Protein AF-A0A7L7LE28-F1 (afdb_monomer_lite)

Structure (mmCIF, N/CA/C/O backbone):
data_AF-A0A7L7LE28-F1
#
_entry.id   AF-A0A7L7LE28-F1
#
loop_
_atom_site.group_PDB
_atom_site.id
_atom_site.type_symbol
_atom_site.label_atom_id
_atom_site.label_alt_id
_atom_site.label_comp_id
_atom_site.label_asym_id
_atom_site.label_entity_id
_atom_site.label_seq_id
_atom_site.pdbx_PDB_ins_code
_atom_site.Cartn_x
_atom_site.Cartn_y
_atom_site.Cartn_z
_atom_site.occupancy
_atom_site.B_iso_or_equiv
_atom_site.auth_seq_id
_atom_site.auth_comp_id
_atom_site.auth_asym_id
_atom_site.auth_atom_id
_atom_site.pdbx_PDB_model_num
ATOM 1 N N . MET A 1 1 ? 27.700 -33.281 -35.722 1.00 50.38 1 MET A N 1
ATOM 2 C CA . MET A 1 1 ? 27.059 -31.991 -35.369 1.00 50.38 1 MET A CA 1
ATOM 3 C C . MET A 1 1 ? 25.549 -32.166 -35.147 1.00 50.38 1 MET A C 1
ATOM 5 O O . MET A 1 1 ? 24.754 -31.674 -35.932 1.00 50.38 1 MET A O 1
ATOM 9 N N . ARG A 1 2 ? 25.130 -32.923 -34.120 1.00 49.31 2 ARG A N 1
ATOM 10 C CA . ARG A 1 2 ? 23.699 -33.160 -33.798 1.00 49.31 2 ARG A CA 1
ATOM 11 C C . ARG A 1 2 ? 23.376 -33.078 -32.294 1.00 49.31 2 ARG A C 1
ATOM 13 O O . ARG A 1 2 ? 22.220 -33.185 -31.919 1.00 49.31 2 ARG A O 1
ATOM 20 N N . PHE A 1 3 ? 24.378 -32.824 -31.446 1.00 52.09 3 PHE A N 1
ATOM 21 C CA . PHE A 1 3 ? 24.231 -32.799 -29.983 1.00 52.09 3 PHE A CA 1
ATOM 22 C C . PHE A 1 3 ? 24.174 -31.390 -29.371 1.00 52.09 3 PHE A C 1
ATOM 24 O O . PHE A 1 3 ? 23.906 -31.254 -28.185 1.00 52.09 3 PHE A O 1
ATOM 31 N N . ILE A 1 4 ? 24.375 -30.332 -30.165 1.00 57.50 4 ILE A N 1
ATOM 32 C CA . ILE A 1 4 ? 24.399 -28.944 -29.660 1.00 57.50 4 ILE A CA 1
ATOM 33 C C . ILE A 1 4 ? 22.975 -28.395 -29.430 1.00 57.50 4 ILE A C 1
ATOM 35 O O . ILE A 1 4 ? 22.773 -27.527 -28.591 1.00 57.50 4 ILE A O 1
ATOM 39 N N . ILE A 1 5 ? 21.960 -28.942 -30.109 1.00 56.62 5 ILE A N 1
ATOM 40 C CA . ILE A 1 5 ? 20.580 -28.423 -30.049 1.00 56.62 5 ILE A CA 1
ATOM 41 C C . ILE A 1 5 ? 19.861 -28.847 -28.755 1.00 56.62 5 ILE A C 1
ATOM 43 O O . ILE A 1 5 ? 19.034 -28.105 -28.231 1.00 56.62 5 ILE A O 1
ATOM 47 N N . ILE A 1 6 ? 20.211 -30.005 -28.186 1.00 55.50 6 ILE A N 1
ATOM 48 C CA . ILE A 1 6 ? 19.538 -30.550 -26.993 1.00 55.50 6 ILE A CA 1
ATOM 49 C C . ILE A 1 6 ? 19.912 -29.750 -25.733 1.00 55.50 6 ILE A C 1
ATOM 51 O O . ILE A 1 6 ? 19.074 -29.546 -24.857 1.00 55.50 6 ILE A O 1
ATOM 55 N N . ALA A 1 7 ? 21.131 -29.204 -25.673 1.00 54.66 7 ALA A N 1
ATOM 56 C CA . ALA A 1 7 ? 21.569 -28.352 -24.567 1.00 54.66 7 ALA A CA 1
ATOM 57 C C . ALA A 1 7 ? 20.823 -27.003 -24.500 1.00 54.66 7 ALA A C 1
ATOM 59 O O . ALA A 1 7 ? 20.730 -26.413 -23.426 1.00 54.66 7 ALA A O 1
ATOM 60 N N . LEU A 1 8 ? 20.253 -26.525 -25.615 1.00 52.16 8 LEU A N 1
ATOM 61 C CA . LEU A 1 8 ? 19.544 -25.241 -25.660 1.00 52.16 8 LEU A CA 1
ATOM 62 C C . LEU A 1 8 ? 18.122 -25.325 -25.073 1.00 52.16 8 LEU A C 1
ATOM 64 O O . LEU A 1 8 ? 17.616 -24.343 -24.5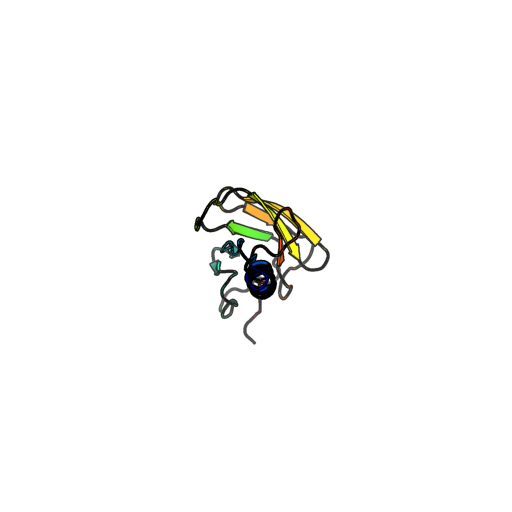40 1.00 52.16 8 LEU A O 1
ATOM 68 N N . PHE A 1 9 ? 17.482 -26.497 -25.123 1.00 52.75 9 PHE A N 1
ATOM 69 C CA . PHE A 1 9 ? 16.116 -26.687 -24.617 1.00 52.75 9 PHE A CA 1
ATOM 70 C C . PHE A 1 9 ? 16.038 -26.913 -23.102 1.00 52.75 9 PHE A C 1
ATOM 72 O O . PHE A 1 9 ? 15.002 -26.649 -22.499 1.00 52.75 9 PHE A O 1
ATOM 79 N N . ILE A 1 10 ? 17.127 -27.358 -22.470 1.00 55.69 10 ILE A N 1
ATOM 80 C CA . ILE A 1 10 ? 17.159 -27.639 -21.024 1.00 55.69 10 ILE A CA 1
ATOM 81 C C . ILE A 1 10 ? 17.415 -26.359 -20.205 1.00 55.69 10 ILE A C 1
ATOM 83 O O . ILE A 1 10 ? 17.047 -26.287 -19.035 1.00 55.69 10 ILE A O 1
ATOM 87 N N . THR A 1 11 ? 17.988 -25.313 -20.809 1.00 52.50 11 THR A N 1
ATOM 88 C CA . THR A 1 11 ? 18.288 -24.043 -20.119 1.00 52.50 11 THR A CA 1
ATOM 89 C C . THR A 1 11 ? 17.204 -22.974 -20.281 1.00 52.50 11 THR A C 1
ATOM 91 O O . THR A 1 11 ? 17.130 -22.056 -19.463 1.00 52.50 11 THR A O 1
ATOM 94 N N . LEU A 1 12 ? 16.305 -23.104 -21.264 1.00 52.06 12 LEU A N 1
ATOM 95 C CA . LEU A 1 12 ? 15.215 -22.149 -21.496 1.00 52.06 12 LEU A CA 1
ATOM 96 C C . LEU A 1 12 ? 14.153 -22.040 -20.378 1.00 52.06 12 LEU A C 1
ATOM 98 O O . LEU A 1 12 ? 13.666 -20.925 -20.177 1.00 52.06 12 LEU A O 1
ATOM 102 N N . PRO A 1 13 ? 13.794 -23.079 -19.592 1.00 53.88 13 PRO A N 1
ATOM 103 C CA . PRO A 1 13 ? 12.748 -22.909 -18.584 1.00 53.88 13 PRO A CA 1
ATOM 104 C C . PRO A 1 13 ? 13.221 -22.121 -17.351 1.00 53.88 13 PRO A C 1
ATOM 106 O O . PRO A 1 13 ? 12.388 -21.622 -16.596 1.00 53.88 13 PRO A O 1
ATOM 109 N N . TYR A 1 14 ? 14.533 -21.932 -17.158 1.00 50.09 14 TYR A N 1
ATOM 110 C CA . TYR A 1 14 ? 15.057 -21.148 -16.032 1.00 50.09 14 TYR A CA 1
ATOM 111 C C . TYR A 1 14 ? 14.916 -19.632 -16.226 1.00 50.09 14 TYR A C 1
ATOM 113 O O . TYR A 1 14 ? 14.866 -18.896 -15.240 1.00 50.09 14 TYR A O 1
ATOM 121 N N . PHE A 1 15 ? 14.786 -19.146 -17.465 1.00 49.09 15 PHE A N 1
ATOM 122 C CA . PHE A 1 15 ? 14.596 -17.714 -17.720 1.00 49.09 15 PHE A CA 1
ATOM 123 C C . PHE A 1 15 ? 13.138 -17.250 -17.583 1.00 49.09 15 PHE A C 1
ATOM 125 O O . PHE A 1 15 ? 12.910 -16.074 -17.300 1.00 49.09 15 PHE A O 1
ATOM 132 N N . SER A 1 16 ? 12.148 -18.146 -17.675 1.00 41.72 16 SER A N 1
ATOM 133 C CA . SER A 1 16 ? 10.732 -17.766 -17.519 1.00 41.72 16 SER A CA 1
ATOM 134 C C . SER A 1 16 ? 10.293 -17.528 -16.070 1.00 41.72 16 SER A C 1
ATOM 136 O O . SER A 1 16 ? 9.242 -16.933 -15.855 1.00 41.72 16 SER A O 1
ATOM 138 N N . PHE A 1 17 ? 11.097 -17.905 -15.070 1.00 46.69 17 PHE A N 1
ATOM 139 C CA . PHE A 1 17 ? 10.802 -17.629 -13.654 1.00 46.69 17 PHE A CA 1
ATOM 140 C C . PHE A 1 17 ? 11.637 -16.492 -13.047 1.00 46.69 17 PHE A C 1
ATOM 142 O O . PHE A 1 17 ? 11.433 -16.127 -11.891 1.00 46.69 17 PHE A O 1
ATOM 149 N N . SER A 1 18 ? 12.520 -15.858 -13.830 1.00 39.69 18 SER A N 1
ATOM 150 C CA . SER A 1 18 ? 13.242 -14.647 -13.408 1.00 39.69 18 SER A CA 1
ATOM 151 C C . SER A 1 18 ? 12.519 -13.346 -13.788 1.00 39.69 18 SER A C 1
ATOM 153 O O . SER A 1 18 ? 13.076 -12.255 -13.646 1.00 39.69 18 SER A O 1
ATOM 155 N N . GLN A 1 19 ? 11.258 -13.415 -14.221 1.00 37.88 19 GLN A N 1
ATOM 156 C CA . GLN A 1 19 ? 10.453 -12.237 -14.557 1.00 37.88 19 GLN A CA 1
ATOM 157 C C . GLN A 1 19 ? 9.742 -11.631 -13.329 1.00 37.88 19 GLN A C 1
ATOM 159 O O . GLN A 1 19 ? 8.669 -11.051 -13.427 1.00 37.88 19 GLN A O 1
ATOM 164 N N . GLY A 1 20 ? 10.378 -11.715 -12.155 1.00 38.47 20 GLY A N 1
ATOM 165 C CA . GLY A 1 20 ? 10.092 -10.877 -10.984 1.00 38.47 20 GLY A CA 1
ATOM 166 C C . GLY A 1 20 ? 10.788 -9.509 -11.054 1.00 38.47 20 GLY A C 1
ATOM 167 O O . GLY A 1 20 ? 11.053 -8.897 -10.017 1.00 38.47 20 GLY A O 1
ATOM 168 N N . GLN A 1 21 ? 11.138 -9.049 -12.262 1.00 39.09 21 GLN A N 1
ATOM 169 C CA . GLN A 1 21 ? 11.668 -7.714 -12.547 1.00 39.09 21 GLN A CA 1
ATOM 170 C C . GLN A 1 21 ? 10.542 -6.685 -12.470 1.00 39.09 21 GLN A C 1
ATOM 172 O O . GLN A 1 21 ? 9.983 -6.212 -13.454 1.00 39.09 21 GLN A O 1
ATOM 177 N N . GLY A 1 22 ? 10.186 -6.390 -11.234 1.00 46.56 22 GLY A N 1
ATOM 178 C CA . GLY A 1 22 ? 9.233 -5.361 -10.881 1.00 46.56 22 GLY A CA 1
ATOM 179 C C . GLY A 1 22 ? 8.979 -5.356 -9.389 1.00 46.56 22 GLY A C 1
ATOM 180 O O . GLY A 1 22 ? 7.876 -5.026 -9.001 1.00 46.56 22 GLY A O 1
ATOM 181 N N . LYS A 1 23 ? 9.952 -5.757 -8.554 1.00 54.91 23 LYS A N 1
ATOM 182 C CA . LYS A 1 23 ? 9.890 -5.555 -7.100 1.00 54.91 23 LYS A CA 1
ATOM 183 C C . LYS A 1 23 ? 10.145 -4.075 -6.818 1.00 54.91 23 LYS A C 1
ATOM 185 O O . LYS A 1 23 ? 11.227 -3.699 -6.374 1.00 54.91 23 LYS A O 1
ATOM 190 N N . GLY A 1 24 ? 9.188 -3.226 -7.180 1.00 62.84 24 GLY A N 1
ATOM 191 C CA . GLY A 1 24 ? 9.197 -1.846 -6.728 1.00 62.84 24 GLY A CA 1
ATOM 192 C C . GLY A 1 24 ? 8.993 -1.873 -5.223 1.00 62.84 24 GLY A C 1
ATOM 193 O O . GLY A 1 24 ? 8.012 -2.446 -4.756 1.00 62.84 24 GLY A O 1
ATOM 194 N N . LYS A 1 25 ? 9.921 -1.298 -4.458 1.00 79.12 25 LYS A N 1
ATOM 195 C CA . LYS A 1 25 ? 9.675 -1.107 -3.031 1.00 79.12 25 LYS A CA 1
ATOM 196 C C . LYS A 1 25 ? 8.661 0.014 -2.890 1.00 79.12 25 LYS A C 1
ATOM 198 O O . LYS A 1 25 ? 8.910 1.108 -3.395 1.00 79.12 25 LYS A O 1
ATOM 203 N N . PHE A 1 26 ? 7.525 -0.240 -2.253 1.00 85.50 26 PHE A N 1
ATOM 204 C CA . PHE A 1 26 ? 6.541 0.801 -1.976 1.00 85.50 26 PHE A CA 1
ATOM 205 C C . PHE A 1 26 ? 6.580 1.181 -0.503 1.00 85.50 26 PHE A C 1
ATOM 207 O O . PHE A 1 26 ? 6.885 0.374 0.378 1.00 85.50 26 PHE A O 1
ATOM 214 N N . LYS A 1 27 ? 6.261 2.446 -0.248 1.00 87.44 27 LYS A N 1
ATOM 215 C CA . LYS A 1 27 ? 6.065 2.980 1.093 1.00 87.44 27 LYS A CA 1
ATOM 216 C C . LYS A 1 27 ? 4.659 3.523 1.211 1.00 87.44 27 LYS A C 1
ATOM 218 O O . LYS A 1 27 ? 4.221 4.304 0.366 1.00 87.44 27 LYS A O 1
ATOM 223 N N . ILE A 1 28 ? 3.976 3.108 2.267 1.00 86.94 28 ILE A N 1
ATOM 224 C CA . ILE A 1 28 ? 2.639 3.573 2.617 1.00 86.94 28 ILE A CA 1
ATOM 225 C C . ILE A 1 28 ? 2.752 4.453 3.857 1.00 86.94 28 ILE A C 1
ATOM 227 O O . ILE A 1 28 ? 3.422 4.085 4.815 1.00 86.94 28 ILE A O 1
ATOM 231 N N . LYS A 1 29 ? 2.103 5.615 3.857 1.00 86.62 29 LYS A N 1
ATOM 232 C CA . LYS A 1 29 ? 2.084 6.551 4.978 1.00 86.62 29 LYS A CA 1
ATOM 233 C C . LYS A 1 29 ? 0.656 6.758 5.480 1.00 86.62 29 LYS A C 1
ATOM 235 O O . LYS A 1 29 ? -0.227 7.143 4.713 1.00 86.62 29 LYS A O 1
ATOM 240 N N . ILE 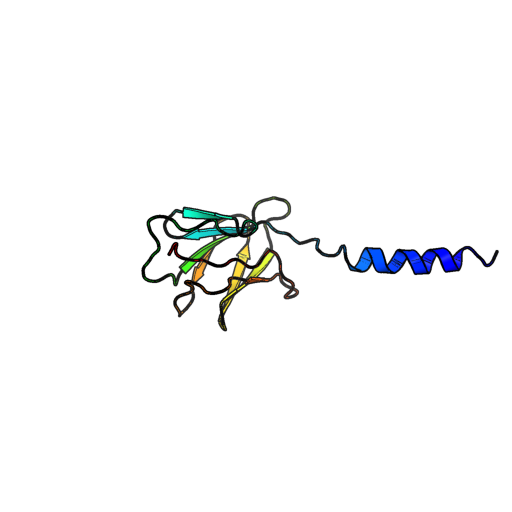A 1 30 ? 0.447 6.501 6.771 1.00 83.62 30 ILE A N 1
ATOM 241 C CA . ILE A 1 30 ? -0.844 6.592 7.477 1.00 83.62 30 ILE A CA 1
ATOM 242 C C . ILE A 1 30 ? -0.606 7.384 8.758 1.00 83.62 30 ILE A C 1
ATOM 244 O O . ILE A 1 30 ? 0.257 6.998 9.541 1.00 83.62 30 ILE A O 1
ATOM 248 N N . ASN A 1 31 ? -1.347 8.477 8.980 1.00 77.94 31 ASN A N 1
ATOM 249 C CA . ASN A 1 31 ? -1.190 9.347 10.159 1.00 77.94 31 ASN A CA 1
ATOM 250 C C . ASN A 1 31 ? 0.282 9.636 10.494 1.00 77.94 31 ASN A C 1
ATOM 252 O O . ASN A 1 31 ? 0.745 9.401 11.604 1.00 77.94 31 ASN A O 1
ATOM 256 N N . GLU A 1 32 ? 1.032 10.073 9.482 1.00 77.94 32 GLU A N 1
ATOM 257 C CA . GLU A 1 32 ? 2.459 10.413 9.560 1.00 77.94 32 GLU A CA 1
ATOM 258 C C . GLU A 1 32 ? 3.444 9.250 9.760 1.00 77.94 32 GLU A C 1
ATOM 260 O O . GLU A 1 32 ? 4.633 9.438 9.499 1.00 77.94 32 GLU A O 1
ATOM 265 N N . LYS A 1 33 ? 2.979 8.038 10.084 1.00 80.44 33 LYS A N 1
ATOM 266 C CA . LYS A 1 33 ? 3.818 6.833 10.150 1.00 80.44 33 LYS A CA 1
ATOM 267 C C . LYS A 1 33 ? 4.027 6.231 8.765 1.00 80.44 33 LYS A C 1
ATOM 269 O O . LYS A 1 33 ? 3.066 6.039 8.021 1.00 80.44 33 LYS A O 1
ATOM 274 N N . GLU A 1 34 ? 5.279 5.932 8.429 1.00 82.88 34 GLU A N 1
ATOM 275 C CA . GLU A 1 34 ? 5.666 5.279 7.175 1.00 82.88 34 GLU A CA 1
ATOM 276 C C . GLU A 1 34 ? 5.856 3.772 7.381 1.00 82.88 34 GLU A C 1
ATOM 278 O O . GLU A 1 34 ? 6.467 3.340 8.357 1.00 82.88 34 GLU A O 1
ATOM 283 N N . TYR A 1 35 ? 5.356 2.981 6.437 1.00 82.19 35 TYR A N 1
ATOM 284 C CA . TYR A 1 35 ? 5.413 1.525 6.426 1.00 82.19 35 TYR A CA 1
ATOM 285 C C . TYR A 1 35 ? 6.024 1.048 5.109 1.00 82.19 35 TYR A C 1
ATOM 287 O O . TYR A 1 35 ? 5.564 1.429 4.030 1.00 82.19 35 TYR A O 1
ATOM 295 N N . ASP A 1 36 ? 7.041 0.193 5.200 1.00 79.31 36 ASP A N 1
ATOM 296 C CA . ASP A 1 36 ? 7.610 -0.508 4.047 1.00 79.31 36 ASP A CA 1
ATOM 297 C C . ASP A 1 36 ? 6.663 -1.645 3.635 1.00 79.31 36 ASP A C 1
ATOM 299 O O . ASP A 1 36 ? 6.359 -2.506 4.457 1.00 79.31 36 ASP A O 1
ATOM 303 N N . THR A 1 37 ? 6.233 -1.713 2.372 1.00 76.06 37 THR A N 1
ATOM 304 C CA . THR A 1 37 ? 5.345 -2.804 1.913 1.00 76.06 37 THR A CA 1
ATOM 305 C C . THR A 1 37 ? 6.068 -4.143 1.746 1.00 76.06 37 THR A C 1
ATOM 307 O O . THR A 1 37 ? 5.436 -5.194 1.716 1.00 76.06 37 THR A O 1
ATOM 310 N N . ASP A 1 38 ? 7.398 -4.124 1.613 1.00 68.69 38 ASP A N 1
ATOM 311 C CA . ASP A 1 38 ? 8.217 -5.329 1.396 1.00 68.69 38 ASP A CA 1
ATOM 312 C C . ASP A 1 38 ? 8.595 -6.075 2.673 1.00 68.69 38 ASP A C 1
ATOM 314 O O . ASP A 1 38 ? 9.004 -7.249 2.624 1.00 68.69 38 ASP A O 1
ATOM 318 N N . LYS A 1 39 ? 8.486 -5.379 3.802 1.00 62.12 39 LYS A N 1
ATOM 319 C CA . LYS A 1 39 ? 8.559 -5.961 5.132 1.00 62.12 39 LYS A CA 1
ATOM 320 C C . LYS A 1 39 ? 7.117 -6.213 5.544 1.00 62.12 39 LYS A C 1
ATOM 322 O O . LYS A 1 39 ? 6.269 -5.340 5.386 1.00 62.12 39 LYS A O 1
ATOM 327 N N . SER A 1 40 ? 6.820 -7.413 6.040 1.00 51.53 40 SER A N 1
ATOM 328 C CA . SER A 1 40 ? 5.569 -7.586 6.782 1.00 51.53 40 SER A CA 1
ATOM 329 C C . SER A 1 40 ? 5.566 -6.489 7.845 1.00 51.53 40 SER A C 1
ATOM 331 O O . SER A 1 40 ? 6.596 -6.358 8.508 1.00 51.53 40 SER A O 1
ATOM 333 N N . PRO A 1 41 ? 4.522 -5.649 7.960 1.00 53.59 41 PRO A N 1
ATOM 334 C CA . PRO A 1 41 ? 4.533 -4.620 8.976 1.00 53.59 41 PRO A CA 1
ATOM 335 C C . PRO A 1 41 ? 4.625 -5.346 10.306 1.00 53.59 41 PRO A C 1
ATOM 337 O O . PRO A 1 41 ? 3.677 -6.016 10.726 1.00 53.59 41 PRO A O 1
ATOM 340 N N . ASP A 1 42 ? 5.783 -5.234 10.946 1.00 52.22 42 ASP A N 1
ATOM 341 C CA . ASP A 1 42 ? 5.896 -5.470 12.366 1.00 52.22 42 ASP A CA 1
ATOM 342 C C . ASP A 1 42 ? 5.080 -4.351 13.009 1.00 52.22 42 ASP A C 1
ATOM 344 O O . ASP A 1 42 ? 5.551 -3.242 13.218 1.00 52.22 42 ASP A O 1
ATOM 348 N N . ILE A 1 43 ? 3.790 -4.656 13.158 1.00 53.06 43 ILE A N 1
ATOM 349 C CA . ILE A 1 43 ? 2.888 -4.200 14.203 1.00 53.06 43 ILE A CA 1
ATOM 350 C C . ILE A 1 43 ? 2.718 -2.668 14.291 1.00 53.06 43 ILE A C 1
ATOM 352 O O . ILE A 1 43 ? 3.600 -1.914 14.686 1.00 53.06 43 ILE A O 1
ATOM 356 N N . VAL A 1 44 ? 1.511 -2.175 13.986 1.00 57.22 44 VAL A N 1
ATOM 357 C CA . VAL A 1 44 ? 1.170 -0.765 14.239 1.00 57.22 44 VAL A CA 1
ATOM 358 C C . VAL A 1 44 ? 0.928 -0.578 15.740 1.00 57.22 44 VAL A C 1
ATOM 360 O O . VAL A 1 44 ? -0.177 -0.817 16.220 1.00 57.22 44 VAL A O 1
ATOM 363 N N . ASP A 1 45 ? 1.977 -0.203 16.476 1.00 56.47 45 ASP A N 1
ATOM 364 C CA . ASP A 1 45 ? 2.030 -0.434 17.927 1.00 56.47 45 ASP A CA 1
ATOM 365 C C . ASP A 1 45 ? 1.260 0.556 18.831 1.00 56.47 45 ASP A C 1
ATOM 367 O O . ASP A 1 45 ? 0.870 0.155 19.917 1.00 56.47 45 ASP A O 1
ATOM 371 N N . GLU A 1 46 ? 0.948 1.804 18.443 1.00 53.16 46 GLU A N 1
ATOM 372 C CA . GLU A 1 46 ? 0.422 2.770 19.455 1.00 53.16 46 GLU A CA 1
ATOM 373 C C . GLU A 1 46 ? -0.717 3.711 19.030 1.00 53.16 46 GLU A C 1
ATOM 375 O O . GLU A 1 46 ? -1.450 4.199 19.882 1.00 53.16 46 GLU A O 1
ATOM 380 N N . PHE A 1 47 ? -0.949 3.939 17.734 1.00 56.53 47 PHE A N 1
ATOM 381 C CA . PHE A 1 47 ? -1.999 4.861 17.263 1.00 56.53 47 PHE A CA 1
ATOM 382 C C . PHE A 1 47 ? -2.699 4.295 16.034 1.00 56.53 47 PHE A C 1
ATOM 384 O O . PHE A 1 47 ? -2.655 4.868 14.946 1.00 56.53 47 PHE A O 1
ATOM 391 N N . PHE A 1 48 ? -3.293 3.110 16.183 1.00 66.81 48 PHE A N 1
ATOM 392 C CA . PHE A 1 48 ? -4.041 2.504 15.090 1.00 66.81 48 PHE A CA 1
ATOM 393 C C . PHE A 1 48 ? -5.398 3.212 14.943 1.00 66.81 48 PHE A C 1
ATOM 395 O O . PHE A 1 48 ? -6.205 3.149 15.876 1.00 66.81 48 PHE A O 1
ATOM 402 N N . PRO A 1 49 ? -5.669 3.898 13.816 1.00 70.06 49 PRO A N 1
ATOM 403 C CA . PRO A 1 49 ? -6.890 4.684 13.655 1.00 70.06 49 PRO A CA 1
ATOM 404 C C . PRO A 1 49 ? -8.137 3.811 13.804 1.00 70.06 49 PRO A C 1
ATOM 406 O O . PRO A 1 49 ? -8.117 2.629 13.453 1.00 70.06 49 PRO A O 1
ATOM 409 N N . GLN A 1 50 ? -9.251 4.376 14.284 1.00 74.88 50 GLN A N 1
ATOM 410 C CA . GLN A 1 50 ? -10.521 3.637 14.343 1.00 74.88 50 GLN A CA 1
ATOM 411 C C . GLN A 1 50 ? -11.012 3.222 12.951 1.00 74.88 50 GLN A C 1
ATOM 413 O O . GLN A 1 50 ? -11.535 2.120 12.820 1.00 74.88 50 GLN A O 1
ATOM 418 N N . ARG A 1 51 ? -10.749 4.041 11.928 1.00 81.94 51 ARG A N 1
ATOM 419 C CA . ARG A 1 51 ? -11.011 3.756 10.515 1.00 81.94 51 ARG A CA 1
ATOM 420 C C . ARG A 1 51 ? -9.862 4.279 9.662 1.00 81.94 51 ARG A C 1
ATOM 422 O O . ARG A 1 51 ? -9.366 5.377 9.911 1.00 81.94 51 ARG A O 1
ATOM 429 N N . ILE A 1 52 ? -9.469 3.514 8.653 1.00 82.69 52 ILE A N 1
ATOM 430 C CA . ILE A 1 52 ? -8.506 3.911 7.630 1.00 82.69 52 ILE A CA 1
ATOM 431 C C . ILE A 1 52 ? -9.246 3.847 6.294 1.00 82.69 52 ILE A C 1
ATOM 433 O O . ILE A 1 52 ? -9.545 2.772 5.798 1.00 82.69 52 ILE A O 1
ATOM 437 N N . ALA A 1 53 ? -9.585 5.001 5.729 1.00 86.94 53 ALA A N 1
ATOM 438 C CA . ALA A 1 53 ? -10.184 5.094 4.391 1.00 86.94 53 ALA A CA 1
ATOM 439 C C . ALA A 1 53 ? -9.200 5.681 3.368 1.00 86.94 53 ALA A C 1
ATOM 441 O O . ALA A 1 53 ? -9.377 5.531 2.166 1.00 86.94 53 ALA A O 1
ATOM 442 N N . LYS A 1 54 ? -8.141 6.343 3.844 1.00 88.88 54 LYS A N 1
ATOM 443 C CA . LYS A 1 54 ? -7.179 7.072 3.022 1.00 88.88 54 LYS A CA 1
ATOM 444 C C . LYS A 1 54 ? -5.758 6.816 3.511 1.00 88.88 54 LYS A C 1
ATOM 446 O O . LYS A 1 54 ? -5.513 6.789 4.718 1.00 88.88 54 LYS A O 1
ATOM 451 N N . PHE A 1 55 ? -4.822 6.672 2.581 1.00 89.50 55 PHE A N 1
ATOM 452 C CA . PHE A 1 55 ? -3.391 6.644 2.871 1.00 89.50 55 PHE A CA 1
ATOM 453 C C . PHE A 1 55 ? -2.583 7.241 1.725 1.00 89.50 55 PHE A C 1
ATOM 455 O O . PHE A 1 55 ? -3.073 7.385 0.607 1.00 89.50 55 PHE A O 1
ATOM 462 N N . LYS A 1 56 ? -1.324 7.566 2.013 1.00 91.06 56 LYS A N 1
ATOM 463 C CA . LYS A 1 56 ? -0.362 8.020 1.011 1.00 91.06 56 LYS A CA 1
ATOM 464 C C . LYS A 1 56 ? 0.507 6.861 0.555 1.00 91.06 56 LYS A C 1
ATOM 466 O O . LYS A 1 56 ? 0.989 6.111 1.395 1.00 91.06 56 LYS A O 1
ATOM 471 N N . ILE A 1 57 ? 0.751 6.727 -0.739 1.00 90.38 57 ILE A N 1
ATOM 472 C CA . ILE A 1 57 ? 1.621 5.698 -1.314 1.00 90.38 57 ILE A CA 1
ATOM 473 C C . ILE A 1 57 ? 2.697 6.340 -2.184 1.00 90.38 57 ILE A C 1
ATOM 475 O O . ILE A 1 57 ? 2.420 7.278 -2.926 1.00 90.38 57 ILE A O 1
ATOM 479 N N . LYS A 1 58 ? 3.926 5.833 -2.101 1.00 90.00 58 LYS A N 1
ATOM 480 C CA . LYS A 1 58 ? 5.013 6.177 -3.025 1.00 90.00 58 LYS A CA 1
ATOM 481 C C . LYS A 1 58 ? 5.773 4.931 -3.449 1.00 90.00 58 LYS A C 1
ATOM 483 O O . LYS A 1 58 ? 5.901 3.983 -2.670 1.00 90.00 58 LYS A O 1
ATOM 488 N N . LYS A 1 59 ? 6.331 4.960 -4.655 1.00 87.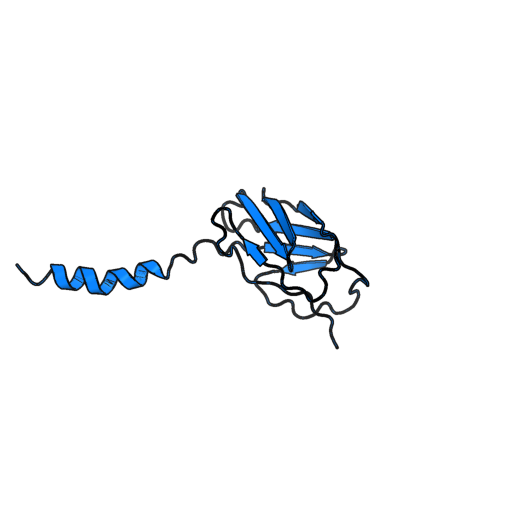62 59 LYS A N 1
ATOM 489 C CA . LYS A 1 59 ? 7.342 4.001 -5.102 1.00 87.62 59 LYS A CA 1
ATOM 490 C C . LYS A 1 59 ? 8.724 4.535 -4.726 1.00 87.62 59 LYS A C 1
ATOM 492 O O . LYS A 1 59 ? 9.054 5.675 -5.040 1.00 87.62 59 LYS A O 1
ATOM 497 N N . GLU A 1 60 ? 9.539 3.741 -4.037 1.00 83.12 60 GLU A N 1
ATOM 498 C CA . GLU A 1 60 ? 10.927 4.117 -3.770 1.00 83.12 60 GLU A CA 1
ATOM 499 C C . GLU A 1 60 ? 11.745 4.159 -5.065 1.00 83.12 60 GLU A C 1
ATOM 501 O O . GLU A 1 60 ? 11.581 3.321 -5.955 1.00 83.12 60 GLU A O 1
ATOM 506 N N . LYS A 1 61 ? 12.699 5.094 -5.120 1.00 70.69 61 LYS A N 1
ATOM 507 C CA . LYS A 1 61 ? 13.596 5.364 -6.257 1.00 70.69 61 LYS A CA 1
ATOM 508 C C . LYS A 1 61 ? 14.681 4.290 -6.476 1.00 70.69 61 LYS A C 1
ATOM 510 O O . LYS A 1 61 ? 15.812 4.612 -6.820 1.00 70.69 61 LYS A O 1
ATOM 515 N N . ASN A 1 62 ? 14.368 3.007 -6.284 1.00 65.38 62 ASN A N 1
ATOM 516 C CA . ASN A 1 62 ? 15.249 1.900 -6.682 1.00 65.38 62 ASN A CA 1
ATOM 517 C C . ASN A 1 62 ? 14.989 1.532 -8.156 1.00 65.38 62 ASN A C 1
ATOM 519 O O . ASN A 1 62 ? 14.538 0.430 -8.462 1.00 65.38 62 ASN A O 1
ATOM 523 N N . GLY A 1 63 ? 15.208 2.496 -9.054 1.00 65.00 63 GLY A N 1
ATOM 524 C CA . GLY A 1 63 ? 14.859 2.439 -10.479 1.00 65.00 63 GLY A CA 1
ATOM 525 C C . GLY A 1 63 ? 13.952 3.601 -10.890 1.00 65.00 63 GLY A C 1
ATOM 526 O O . GLY A 1 63 ? 13.812 4.556 -10.130 1.00 65.00 63 GLY A O 1
ATOM 527 N N . ASP A 1 64 ? 13.331 3.511 -12.072 1.00 70.00 64 ASP A N 1
ATOM 528 C CA . ASP A 1 64 ? 12.346 4.499 -12.531 1.00 70.00 64 ASP A CA 1
ATOM 529 C C . ASP A 1 64 ? 11.141 4.509 -11.571 1.00 70.00 64 ASP A C 1
ATOM 531 O O . ASP A 1 64 ? 10.416 3.504 -11.482 1.00 70.00 64 ASP A O 1
ATOM 535 N N . PRO A 1 65 ? 10.942 5.582 -10.785 1.00 74.25 65 PRO A N 1
ATOM 536 C CA . PRO A 1 65 ? 9.825 5.657 -9.863 1.00 74.25 65 PRO A CA 1
ATOM 537 C C . PRO A 1 65 ? 8.515 5.955 -10.599 1.00 74.25 65 PRO A C 1
ATOM 539 O O . PRO A 1 65 ? 7.447 5.791 -10.012 1.00 74.25 65 PRO A O 1
ATOM 542 N N . THR A 1 66 ? 8.584 6.353 -11.870 1.00 82.56 66 THR A N 1
ATOM 543 C CA . THR A 1 66 ? 7.419 6.697 -12.661 1.00 82.56 66 THR A CA 1
ATOM 544 C C . THR A 1 66 ? 6.679 5.441 -13.117 1.00 82.56 66 THR A C 1
ATOM 546 O O . THR A 1 66 ? 7.249 4.364 -13.316 1.00 82.56 66 THR A O 1
ATOM 549 N N . GLY A 1 67 ? 5.357 5.538 -13.201 1.00 84.94 67 GLY A N 1
ATOM 550 C CA . GLY A 1 67 ? 4.516 4.483 -13.762 1.00 84.94 67 GLY A CA 1
ATOM 551 C C . GLY A 1 67 ? 3.103 4.514 -13.210 1.00 84.94 67 GLY A C 1
ATOM 552 O O . GLY A 1 67 ? 2.845 5.092 -12.152 1.00 84.94 67 GLY A O 1
ATOM 553 N N . ARG A 1 68 ? 2.176 3.881 -13.924 1.00 89.06 68 ARG A N 1
ATOM 554 C CA . ARG A 1 68 ? 0.802 3.728 -13.457 1.00 89.06 68 ARG A CA 1
ATOM 555 C C . ARG A 1 68 ? 0.667 2.435 -12.657 1.00 89.06 68 ARG A C 1
ATOM 557 O O . ARG A 1 68 ? 1.030 1.354 -13.120 1.00 89.06 68 ARG A O 1
ATOM 564 N N . TYR A 1 69 ? 0.115 2.550 -11.457 1.00 89.88 69 TYR A N 1
ATOM 565 C CA . TYR A 1 69 ? -0.113 1.423 -10.560 1.00 89.88 69 TYR A CA 1
ATOM 566 C C . TYR A 1 69 ? -1.572 1.376 -10.135 1.00 89.88 69 TYR A C 1
ATOM 568 O O . TYR A 1 69 ? -2.257 2.399 -10.077 1.00 89.88 69 TYR A O 1
ATOM 576 N N . VAL A 1 70 ? -2.041 0.174 -9.828 1.00 90.94 70 VAL A N 1
ATOM 577 C CA . VAL A 1 70 ? -3.377 -0.068 -9.288 1.00 90.94 70 VAL A CA 1
ATOM 578 C C . VAL A 1 70 ? -3.229 -0.630 -7.886 1.00 90.94 70 VAL A C 1
ATOM 580 O O . VAL A 1 70 ? -2.548 -1.628 -7.678 1.00 90.94 70 VAL A O 1
ATOM 583 N N . VAL A 1 71 ? -3.858 0.022 -6.923 1.00 91.25 71 VAL A N 1
ATOM 584 C CA . VAL A 1 71 ? -4.013 -0.462 -5.559 1.00 91.25 71 VAL A CA 1
ATOM 585 C C . VAL A 1 71 ? -5.349 -1.187 -5.478 1.00 91.25 71 VAL A C 1
ATOM 587 O O . VAL A 1 71 ? -6.394 -0.572 -5.674 1.00 91.25 71 VAL A O 1
ATOM 590 N N . LEU A 1 72 ? -5.301 -2.481 -5.190 1.00 89.44 72 LEU A N 1
ATOM 591 C CA . LEU A 1 72 ? -6.463 -3.332 -4.970 1.00 89.44 72 LEU A CA 1
ATOM 592 C C . LEU A 1 72 ? -6.588 -3.627 -3.473 1.00 89.44 72 LEU A C 1
ATOM 594 O O . LEU A 1 72 ? -5.638 -4.116 -2.851 1.00 89.44 72 LEU A O 1
ATOM 598 N N . ILE A 1 73 ? -7.759 -3.336 -2.909 1.00 89.31 73 ILE A N 1
ATOM 599 C CA . ILE A 1 73 ? -8.109 -3.625 -1.516 1.00 89.31 73 ILE A CA 1
ATOM 600 C C . ILE A 1 73 ? -9.527 -4.187 -1.484 1.00 89.31 73 ILE A C 1
ATOM 602 O O . ILE A 1 73 ? -10.483 -3.495 -1.832 1.00 89.31 73 ILE A O 1
ATOM 606 N N . GLY A 1 74 ? -9.666 -5.444 -1.056 1.00 85.81 74 GLY A N 1
ATOM 607 C CA . GLY A 1 74 ? -10.955 -6.135 -1.105 1.00 85.81 74 GLY A CA 1
ATOM 608 C C . GLY A 1 74 ? -11.479 -6.204 -2.543 1.00 85.81 74 GLY A C 1
ATOM 609 O O . GLY A 1 74 ? -10.843 -6.822 -3.393 1.00 85.81 74 GLY A O 1
ATOM 610 N N . GLU A 1 75 ? -12.611 -5.546 -2.797 1.00 86.44 75 GLU A N 1
ATOM 611 C CA . GLU A 1 75 ? -13.256 -5.444 -4.117 1.00 86.44 75 GLU A CA 1
ATOM 612 C C . GLU A 1 75 ? -13.051 -4.071 -4.790 1.00 86.44 75 GLU A C 1
ATOM 614 O O . GLU A 1 75 ? -13.496 -3.866 -5.918 1.00 86.44 75 GLU A O 1
ATOM 619 N N . GLU A 1 76 ? -12.379 -3.118 -4.128 1.00 89.81 76 GLU A N 1
ATOM 620 C CA . GLU A 1 76 ? -12.117 -1.791 -4.693 1.00 89.81 76 GLU A CA 1
ATOM 621 C C . GLU A 1 76 ? -10.723 -1.691 -5.313 1.00 89.81 76 GLU A C 1
ATOM 623 O O . GLU A 1 76 ? -9.711 -2.061 -4.713 1.00 89.81 76 GLU A O 1
ATOM 628 N N . GLU A 1 77 ? -10.671 -1.079 -6.495 1.00 92.75 77 GLU A N 1
ATOM 629 C CA . GLU A 1 77 ? -9.435 -0.729 -7.185 1.00 92.75 77 GLU A CA 1
ATOM 630 C C . GLU A 1 77 ? -9.292 0.789 -7.296 1.00 92.75 77 GLU A C 1
ATOM 632 O O . GLU A 1 77 ? -10.207 1.504 -7.713 1.00 92.75 77 GLU A O 1
ATOM 637 N N . ARG A 1 78 ? -8.100 1.292 -6.978 1.00 92.94 78 ARG A N 1
ATOM 638 C CA . ARG A 1 78 ? -7.722 2.688 -7.191 1.00 92.94 78 ARG A CA 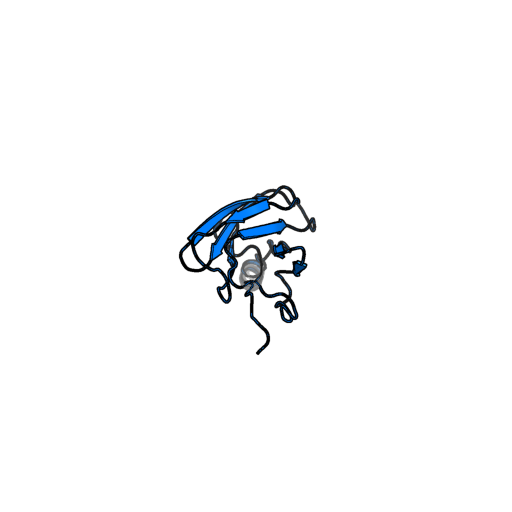1
ATOM 639 C C . ARG A 1 78 ? -6.440 2.765 -7.986 1.00 92.94 78 ARG A C 1
ATOM 641 O O . ARG A 1 78 ? -5.446 2.134 -7.656 1.00 92.94 78 ARG A O 1
ATOM 648 N N . THR A 1 79 ? -6.454 3.560 -9.044 1.00 90.56 79 THR A N 1
ATOM 649 C CA . THR A 1 79 ? -5.253 3.818 -9.836 1.00 90.56 79 THR A CA 1
ATOM 650 C C . THR A 1 79 ? -4.545 5.055 -9.303 1.00 90.56 79 THR A C 1
ATOM 652 O O . THR A 1 79 ? -5.203 6.052 -9.019 1.00 90.56 79 THR A O 1
ATOM 655 N N . PHE A 1 80 ? -3.218 5.022 -9.249 1.00 91.12 80 PHE A N 1
ATOM 656 C CA . PHE A 1 80 ? -2.405 6.222 -9.084 1.00 91.12 80 PHE A CA 1
ATOM 657 C C . PHE A 1 80 ? -1.251 6.228 -10.088 1.00 91.12 80 PHE A C 1
ATOM 659 O O . PHE A 1 80 ? -0.783 5.179 -10.543 1.00 91.12 80 PHE A O 1
ATOM 666 N N . GLN A 1 81 ? -0.804 7.426 -10.447 1.00 91.38 81 GLN A N 1
ATOM 667 C CA . GLN A 1 81 ? 0.395 7.623 -11.246 1.00 91.38 81 GLN A CA 1
ATOM 668 C C . GLN A 1 81 ? 1.526 7.969 -10.290 1.00 91.38 81 GLN A C 1
ATOM 670 O O . GLN A 1 81 ? 1.468 8.980 -9.603 1.00 91.38 81 GLN A O 1
ATOM 675 N N . SER A 1 82 ? 2.524 7.098 -10.199 1.00 89.19 82 SER A N 1
ATOM 676 C CA . SER A 1 82 ? 3.705 7.383 -9.399 1.00 89.19 82 SER A CA 1
ATOM 677 C C . SER A 1 82 ? 4.666 8.254 -10.198 1.00 89.19 82 SER A C 1
ATOM 679 O O . SER A 1 82 ? 4.807 8.092 -11.408 1.00 89.19 82 SER A O 1
ATOM 681 N N . ASP A 1 83 ? 5.326 9.158 -9.494 1.00 88.56 83 ASP A N 1
ATOM 682 C CA . ASP A 1 83 ? 6.416 10.042 -9.920 1.00 88.56 83 ASP A CA 1
ATOM 683 C C . ASP A 1 83 ? 7.580 10.002 -8.898 1.00 88.56 83 ASP A C 1
ATOM 685 O O . ASP A 1 83 ? 8.538 10.768 -8.980 1.00 88.56 83 ASP A O 1
ATOM 689 N N . GLY A 1 84 ? 7.503 9.087 -7.922 1.00 85.44 84 GLY A N 1
ATOM 690 C CA . GLY A 1 84 ? 8.418 8.987 -6.782 1.00 85.44 84 GLY A CA 1
ATOM 691 C C . GLY A 1 84 ? 8.014 9.789 -5.546 1.00 85.44 84 GLY A C 1
ATOM 692 O O . GLY A 1 84 ? 8.644 9.614 -4.501 1.00 85.44 84 GLY A O 1
ATOM 693 N N . GLU A 1 85 ? 6.964 10.604 -5.631 1.00 90.56 85 GLU A N 1
ATOM 694 C CA . GLU A 1 85 ? 6.375 11.324 -4.505 1.00 90.56 85 GLU A CA 1
ATOM 695 C C . GLU A 1 85 ? 5.196 10.555 -3.891 1.00 90.56 85 GLU A C 1
ATOM 697 O O . GLU A 1 85 ? 4.777 9.490 -4.360 1.00 90.56 85 GLU A O 1
ATOM 702 N N . TYR A 1 86 ? 4.694 11.075 -2.770 1.00 91.06 86 TYR A N 1
ATOM 703 C CA . TYR A 1 86 ? 3.530 10.526 -2.085 1.00 91.06 86 TYR A CA 1
ATOM 704 C C . TYR A 1 86 ? 2.226 10.950 -2.755 1.00 91.06 86 TYR A C 1
ATOM 706 O O . TYR A 1 86 ? 1.894 12.134 -2.776 1.00 91.06 86 TYR A O 1
ATOM 714 N N . HIS A 1 87 ? 1.436 9.961 -3.161 1.00 92.31 87 HIS A N 1
ATOM 715 C CA . HIS A 1 87 ? 0.099 10.145 -3.717 1.00 92.31 87 HIS A CA 1
ATOM 716 C C . HIS A 1 87 ? -0.962 9.669 -2.746 1.00 92.31 87 HIS A C 1
ATOM 718 O O . HIS A 1 87 ? -0.823 8.614 -2.131 1.00 92.31 87 HIS A O 1
ATOM 724 N N . ASP A 1 88 ? -2.025 10.448 -2.617 1.00 91.19 88 ASP A N 1
ATOM 725 C CA . ASP A 1 88 ? -3.184 10.091 -1.813 1.00 91.19 88 ASP A CA 1
ATOM 726 C C . ASP A 1 88 ? -4.056 9.065 -2.550 1.00 91.19 88 ASP A C 1
ATOM 728 O O . ASP A 1 88 ? -4.420 9.260 -3.709 1.00 91.19 88 ASP A O 1
ATOM 732 N N . VAL A 1 89 ? -4.433 7.993 -1.855 1.00 91.12 89 VAL A N 1
ATOM 733 C CA . VAL A 1 89 ? -5.377 6.984 -2.346 1.00 91.12 89 VAL A CA 1
ATOM 734 C C . VAL A 1 89 ? -6.482 6.811 -1.314 1.00 91.12 89 VAL A C 1
ATOM 736 O O . VAL A 1 89 ? -6.205 6.623 -0.128 1.00 91.12 89 VAL A O 1
ATOM 739 N N . GLU A 1 90 ? -7.731 6.894 -1.767 1.00 91.38 90 GLU A N 1
ATOM 740 C CA . GLU A 1 90 ? -8.925 6.871 -0.922 1.00 91.38 90 GLU A CA 1
ATOM 741 C C . GLU A 1 90 ? -9.895 5.762 -1.345 1.00 91.38 90 GLU A C 1
ATOM 743 O O . GLU A 1 90 ? -10.125 5.523 -2.532 1.00 91.38 90 GLU A O 1
ATOM 748 N N . PHE A 1 91 ? -10.470 5.092 -0.354 1.00 88.88 91 PHE A N 1
ATOM 749 C CA . PHE A 1 91 ? -11.360 3.943 -0.471 1.00 88.88 91 PHE A CA 1
ATOM 750 C C . PHE A 1 91 ? -12.656 4.219 0.286 1.00 88.88 91 PHE A C 1
ATOM 752 O O . PHE A 1 91 ? -12.665 4.959 1.271 1.00 88.88 91 PHE A O 1
ATOM 759 N N . SER A 1 92 ? -13.764 3.630 -0.167 1.00 87.06 92 SER A N 1
ATOM 760 C CA . SER A 1 92 ? -15.064 3.903 0.459 1.00 87.06 92 SER A CA 1
ATOM 761 C C . SER A 1 92 ? -15.234 3.190 1.808 1.00 87.06 92 SER A C 1
ATOM 763 O O . SER A 1 92 ? -15.915 3.696 2.704 1.00 87.06 92 SER A O 1
ATOM 765 N N . HIS A 1 93 ? -14.568 2.050 1.995 1.00 86.25 93 HIS A N 1
ATOM 766 C CA . HIS A 1 93 ? -14.648 1.218 3.194 1.00 86.25 93 HIS A CA 1
ATOM 767 C C . HIS A 1 93 ? -13.403 1.338 4.090 1.00 86.25 93 HIS A C 1
ATOM 769 O O . HIS A 1 93 ? -12.412 1.977 3.741 1.00 86.25 93 HIS A O 1
ATOM 775 N N . ASP A 1 94 ? -13.477 0.764 5.294 1.00 85.06 94 ASP A N 1
ATOM 776 C CA . ASP A 1 94 ? -12.317 0.663 6.185 1.00 85.06 94 ASP A CA 1
ATOM 777 C C . ASP A 1 94 ? -11.346 -0.402 5.659 1.00 85.06 94 ASP A C 1
ATOM 779 O O . ASP A 1 94 ? -11.700 -1.576 5.574 1.00 85.06 94 ASP A O 1
ATOM 783 N N . ILE A 1 95 ? -10.120 -0.003 5.322 1.00 84.50 95 ILE A N 1
ATOM 784 C CA . ILE A 1 95 ? -9.089 -0.901 4.773 1.00 84.50 95 ILE A CA 1
ATOM 785 C C . ILE A 1 95 ? -8.288 -1.628 5.856 1.00 84.50 95 ILE A C 1
ATOM 787 O O . ILE A 1 95 ? -7.345 -2.374 5.577 1.00 84.50 95 ILE A O 1
ATOM 791 N N . LYS A 1 96 ? -8.621 -1.372 7.119 1.00 81.12 96 LYS A N 1
ATOM 792 C CA . LYS A 1 96 ? -8.048 -2.052 8.269 1.00 81.12 96 LYS A CA 1
ATOM 793 C C . LYS A 1 96 ? -8.159 -3.562 8.124 1.00 81.12 96 LYS A C 1
ATOM 795 O O . LYS A 1 96 ? -9.213 -4.091 7.801 1.00 81.12 96 LYS A O 1
ATOM 800 N N . GLU A 1 97 ? -7.063 -4.259 8.410 1.00 77.88 97 GLU A N 1
ATOM 801 C CA . GLU A 1 97 ? -6.991 -5.715 8.306 1.00 77.88 97 GLU A CA 1
ATOM 802 C C . GLU A 1 97 ? -7.322 -6.275 6.914 1.00 77.88 97 GLU A C 1
ATOM 804 O O . GLU A 1 97 ? -7.398 -7.496 6.777 1.00 77.88 97 GLU A O 1
ATOM 809 N N . LEU A 1 98 ? -7.429 -5.446 5.873 1.00 83.19 98 LEU A N 1
ATOM 810 C CA . LEU A 1 98 ? -7.547 -5.904 4.495 1.00 83.19 98 LEU A CA 1
ATOM 811 C C . LEU A 1 98 ? -6.165 -6.046 3.853 1.00 83.19 98 LEU A C 1
ATOM 813 O O . LEU A 1 98 ? -5.188 -5.403 4.251 1.00 83.19 98 LEU A O 1
ATOM 817 N N . GLY A 1 99 ? -6.078 -6.951 2.879 1.00 83.12 99 GLY A N 1
ATOM 818 C CA . GLY A 1 99 ? -4.892 -7.105 2.046 1.00 83.12 99 GLY A CA 1
ATOM 819 C C . GLY A 1 99 ? -4.810 -5.960 1.044 1.00 83.12 99 GLY A C 1
ATOM 820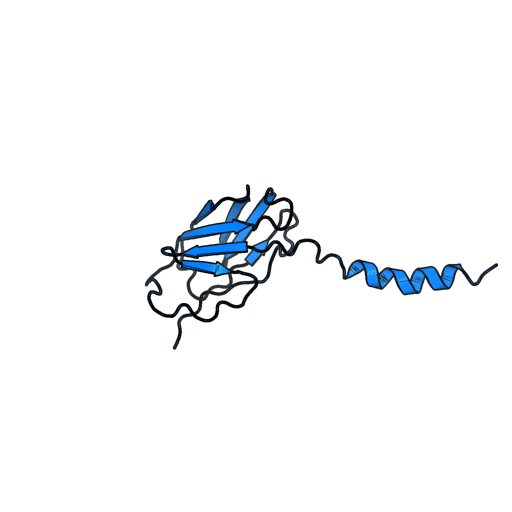 O O . GLY A 1 99 ? -5.746 -5.735 0.284 1.00 83.12 99 GLY A O 1
ATOM 821 N N . ILE A 1 100 ? -3.687 -5.253 1.055 1.00 87.38 100 ILE A N 1
ATOM 822 C CA . ILE A 1 100 ? -3.342 -4.196 0.115 1.00 87.38 100 ILE A CA 1
ATOM 823 C C . ILE A 1 100 ? -2.420 -4.811 -0.933 1.00 87.38 100 ILE A C 1
ATOM 825 O O . ILE A 1 100 ? -1.300 -5.233 -0.627 1.00 87.38 100 ILE A O 1
ATOM 829 N N . TYR A 1 101 ? -2.899 -4.863 -2.170 1.00 87.56 101 TYR A N 1
ATOM 830 C CA . TYR A 1 101 ? -2.166 -5.381 -3.317 1.00 87.56 101 TYR A CA 1
ATOM 831 C C . TYR A 1 101 ? -1.836 -4.230 -4.258 1.00 87.56 101 TYR A C 1
ATOM 833 O O . TYR A 1 101 ? -2.703 -3.426 -4.587 1.00 87.56 101 TYR A O 1
ATOM 841 N N . ILE A 1 102 ? -0.585 -4.147 -4.704 1.00 88.56 102 ILE A N 1
ATOM 842 C CA . ILE A 1 102 ? -0.154 -3.136 -5.672 1.00 88.56 102 ILE A CA 1
ATOM 843 C C . ILE A 1 102 ? 0.177 -3.857 -6.971 1.00 88.56 102 ILE A C 1
ATOM 845 O O . ILE A 1 102 ? 1.052 -4.724 -7.010 1.00 88.56 102 ILE A O 1
ATOM 849 N N . LEU A 1 103 ? -0.543 -3.507 -8.027 1.00 89.69 103 LEU A N 1
ATOM 850 C CA . LEU A 1 103 ? -0.434 -4.074 -9.361 1.00 89.69 103 LEU A CA 1
ATOM 851 C C . LEU A 1 103 ? 0.192 -3.050 -10.309 1.00 89.69 103 LEU A C 1
ATOM 853 O O . LEU A 1 103 ? -0.024 -1.845 -10.175 1.00 89.69 103 LEU A O 1
ATOM 857 N N . ASN A 1 104 ? 0.960 -3.526 -11.283 1.00 88.31 104 ASN A N 1
ATOM 858 C CA . ASN A 1 104 ? 1.443 -2.705 -12.391 1.00 88.31 104 ASN A CA 1
ATOM 859 C C . ASN A 1 104 ? 0.404 -2.625 -13.526 1.00 88.31 104 ASN A C 1
ATOM 861 O O . ASN A 1 104 ? -0.661 -3.239 -13.470 1.00 88.31 104 ASN A O 1
ATOM 865 N N . GLU A 1 105 ? 0.742 -1.911 -14.599 1.00 84.12 105 GLU A N 1
ATOM 866 C CA . GLU A 1 105 ? -0.098 -1.756 -15.799 1.00 84.12 105 GLU A CA 1
ATOM 867 C C . GLU A 1 105 ? -0.515 -3.082 -16.452 1.00 84.12 105 GLU A C 1
ATOM 869 O O . GLU A 1 105 ? -1.572 -3.168 -17.071 1.00 84.12 105 GLU A O 1
ATOM 874 N N . LYS A 1 106 ? 0.286 -4.139 -16.282 1.00 85.88 106 LYS A N 1
ATOM 875 C CA . LYS A 1 106 ? 0.003 -5.488 -16.794 1.00 85.88 106 LYS A CA 1
ATOM 876 C C . LYS A 1 106 ? -0.811 -6.337 -15.812 1.00 85.88 106 LYS A C 1
ATOM 878 O O . LYS A 1 106 ? -0.918 -7.544 -16.007 1.00 85.88 106 LYS A O 1
ATOM 883 N N . ARG A 1 107 ? -1.341 -5.733 -14.741 1.00 82.88 107 ARG A N 1
ATOM 884 C CA . ARG A 1 107 ? -2.021 -6.407 -13.620 1.00 82.88 107 ARG A CA 1
ATOM 885 C C . ARG A 1 107 ? -1.175 -7.471 -12.914 1.00 82.88 107 ARG A C 1
ATOM 887 O O . ARG A 1 107 ? -1.707 -8.320 -12.205 1.00 82.88 107 ARG A O 1
ATOM 894 N N . ALA A 1 108 ? 0.146 -7.418 -13.065 1.00 84.94 108 ALA A N 1
ATOM 895 C CA . ALA A 1 108 ? 1.052 -8.245 -12.283 1.00 84.94 108 ALA A CA 1
ATOM 896 C C . ALA A 1 108 ? 1.370 -7.546 -10.956 1.00 84.94 108 ALA A C 1
ATOM 898 O O . ALA A 1 108 ? 1.463 -6.317 -10.905 1.00 84.94 108 ALA A O 1
ATOM 899 N N . LEU A 1 109 ? 1.563 -8.323 -9.888 1.00 82.62 109 LEU A N 1
ATOM 900 C CA . LEU A 1 109 ? 1.975 -7.791 -8.588 1.00 82.62 109 LEU A CA 1
ATOM 901 C C . LEU A 1 109 ? 3.306 -7.038 -8.725 1.00 82.62 109 LEU A C 1
ATOM 903 O O . LEU A 1 109 ? 4.321 -7.612 -9.113 1.00 82.62 109 LEU A O 1
ATOM 907 N N . ALA A 1 110 ? 3.282 -5.746 -8.401 1.00 81.06 110 ALA A N 1
ATOM 908 C CA . ALA A 1 110 ? 4.437 -4.848 -8.433 1.00 81.06 110 ALA A CA 1
ATOM 909 C C . ALA A 1 110 ? 5.218 -4.836 -7.104 1.00 81.06 110 ALA A C 1
ATOM 911 O O . ALA A 1 110 ? 6.265 -4.207 -6.990 1.00 81.06 110 ALA A O 1
ATOM 912 N N . GLY A 1 111 ? 4.710 -5.519 -6.082 1.00 77.25 111 GLY A N 1
ATOM 913 C CA . GLY A 1 111 ? 5.314 -5.612 -4.759 1.00 77.25 111 GLY A CA 1
ATOM 914 C C . GLY A 1 111 ? 4.724 -6.779 -3.977 1.00 77.25 111 GLY A C 1
ATOM 915 O O . GLY A 1 111 ? 3.899 -7.540 -4.492 1.00 77.25 111 GLY A O 1
ATOM 916 N N . LYS A 1 112 ? 5.149 -6.937 -2.722 1.00 79.81 112 LYS A N 1
ATOM 917 C CA . LYS A 1 112 ? 4.526 -7.917 -1.828 1.00 79.81 112 LYS A CA 1
ATOM 918 C C . LYS A 1 112 ? 3.170 -7.404 -1.325 1.00 79.81 112 LYS A C 1
ATOM 920 O O . LYS A 1 112 ? 3.052 -6.210 -1.050 1.00 79.81 112 LYS A O 1
ATOM 925 N N . PRO A 1 113 ? 2.167 -8.286 -1.163 1.00 80.75 113 PRO A N 1
ATOM 926 C CA . PRO A 1 113 ? 0.940 -7.936 -0.464 1.00 80.75 113 PRO A CA 1
ATOM 927 C C . PRO A 1 113 ? 1.244 -7.460 0.955 1.00 80.75 113 PRO A C 1
ATOM 929 O O . PRO A 1 113 ? 2.055 -8.059 1.663 1.00 80.75 113 PRO A O 1
ATOM 932 N N . PHE A 1 114 ? 0.559 -6.406 1.369 1.00 80.50 114 PHE A N 1
ATOM 933 C CA . PHE A 1 114 ? 0.748 -5.762 2.661 1.00 80.50 114 PHE A CA 1
ATOM 934 C C . PHE A 1 114 ? -0.570 -5.771 3.439 1.00 80.50 114 PHE A C 1
ATOM 936 O O . PHE A 1 114 ? -1.634 -5.623 2.849 1.00 80.50 114 PHE A O 1
ATOM 943 N N . ARG A 1 115 ? -0.535 -5.954 4.762 1.00 80.06 115 ARG A N 1
ATOM 944 C CA . ARG A 1 115 ? -1.749 -5.977 5.594 1.00 80.06 115 ARG A CA 1
ATOM 945 C C . ARG A 1 115 ? -1.539 -5.193 6.876 1.00 80.06 115 ARG A C 1
ATOM 947 O O . ARG A 1 115 ? -0.637 -5.495 7.649 1.00 80.06 115 ARG A O 1
ATOM 954 N N . LEU A 1 116 ? -2.428 -4.243 7.141 1.00 76.19 116 LEU A N 1
ATOM 955 C CA . LEU A 1 116 ? -2.432 -3.467 8.379 1.00 76.19 116 LEU A CA 1
ATOM 956 C C . LEU A 1 116 ? -3.096 -4.274 9.494 1.00 76.19 116 LEU A C 1
ATOM 958 O O . LEU A 1 116 ? -4.316 -4.428 9.496 1.00 76.19 116 LEU A O 1
ATOM 962 N N . LYS A 1 117 ? -2.310 -4.789 10.441 1.00 71.56 117 LYS A N 1
ATOM 963 C CA . LYS A 1 117 ? -2.815 -5.578 11.574 1.00 71.56 117 LYS A CA 1
ATOM 964 C C . LYS A 1 117 ? -2.583 -4.844 12.897 1.00 71.56 117 LYS A C 1
ATOM 966 O O . LYS A 1 117 ? -1.486 -4.341 13.139 1.00 71.56 117 LYS A O 1
ATOM 971 N N . LYS A 1 118 ? -3.601 -4.821 13.764 1.00 66.25 118 LYS A N 1
ATOM 972 C CA . LYS A 1 118 ? -3.487 -4.329 15.146 1.00 66.25 118 LYS A CA 1
ATOM 973 C C . LYS A 1 118 ? -2.732 -5.353 16.008 1.00 66.25 118 LYS A C 1
ATOM 975 O O . LYS A 1 118 ? -2.954 -6.559 15.855 1.00 66.25 118 L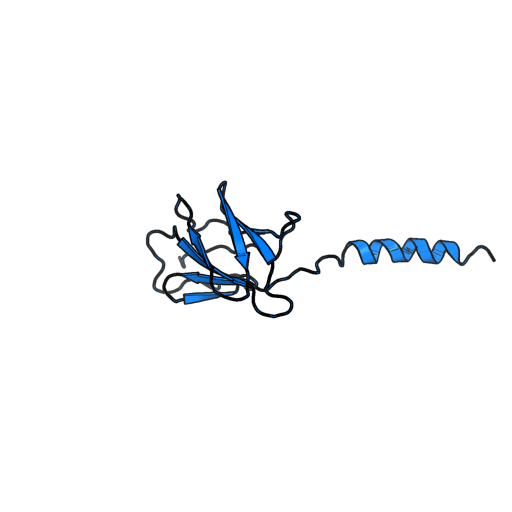YS A O 1
ATOM 980 N N . ARG A 1 119 ? -1.878 -4.900 16.934 1.00 64.31 119 ARG A N 1
ATOM 981 C CA . ARG A 1 119 ? -1.372 -5.765 18.015 1.00 64.31 119 ARG A CA 1
ATOM 982 C C . ARG A 1 119 ? -2.561 -6.221 18.871 1.00 64.31 119 ARG A C 1
ATOM 984 O O . ARG A 1 119 ? -3.401 -5.391 19.222 1.00 64.31 119 ARG A O 1
ATOM 991 N N . LYS A 1 120 ? -2.669 -7.527 19.122 1.00 60.19 120 LYS A N 1
ATOM 992 C CA . LYS A 1 120 ? -3.609 -8.061 20.117 1.00 60.19 120 LYS A CA 1
ATOM 993 C C . LYS A 1 120 ? -3.048 -7.847 21.510 1.00 60.19 120 LYS A C 1
ATOM 995 O O . LYS A 1 120 ? -1.817 -8.023 21.648 1.00 60.19 120 LYS A O 1
#

Sequence (120 aa):
MRFIIIALFITLPYFSFSQGQGKGKFKIKINEKEYDTDKSPDIVDEFFPQRIAKFKIKKEKNGDPTGRYVVLIGEEERTFQSDGEYHDVEFSHDIKELGIYILNEKRALAGKPFRLKKRK

Secondary structure (DSSP, 8-state):
--STTHHHHHHGGGTTT---TT---EEEEETTEEEETTS----B-S---S---EEEEEE-SSS--EEEEEEEETTEEEEEEEESS-EEEE-SS--TT-EEEEE-TTS-BSS--EE--B--

Foldseek 3Di:
DPPPVVVVVVPVVVVVVPPLVQAFFKWKADPNDIDTQQDAPPAPADCDDPFDFKIWMFTAPPDQRFAWKWKDWDPDIDIDTHRRDIDMDGHPGGSAQTWIFIAGPVRHTNHHIYHHYHDD

Radius of gyration: 18.6 Å; chains: 1; bounding box: 42×44×56 Å

Organism: NCBI:txid2745197

pLDDT: mean 74.48, std 15.94, range [37.88, 92.94]